Protein AF-A0A2I0II12-F1 (afdb_monomer)

Structure (mmCIF, N/CA/C/O backbone):
data_AF-A0A2I0II12-F1
#
_entry.id   AF-A0A2I0II12-F1
#
loop_
_atom_site.group_PDB
_ato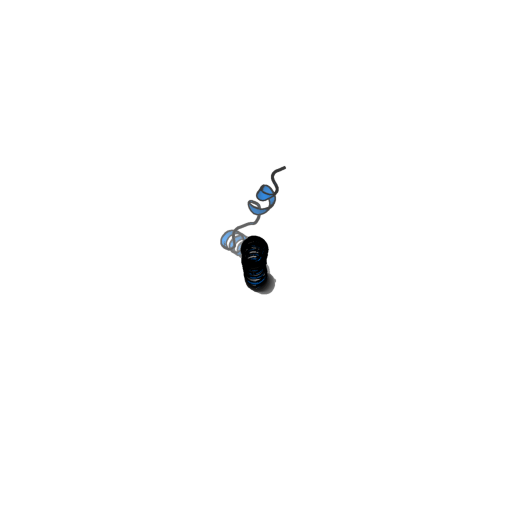m_site.id
_atom_site.type_symbol
_atom_site.label_atom_id
_atom_site.label_alt_id
_atom_site.label_comp_id
_atom_site.label_asym_id
_atom_site.label_entity_id
_atom_site.label_seq_id
_atom_site.pdbx_PDB_ins_code
_atom_site.Cartn_x
_atom_site.Cartn_y
_atom_site.Cartn_z
_atom_site.occupancy
_atom_site.B_iso_or_equiv
_atom_site.auth_seq_id
_atom_site.auth_comp_id
_atom_site.auth_asym_id
_atom_site.auth_atom_id
_atom_site.pdbx_PDB_model_num
ATOM 1 N N . MET A 1 1 ? 17.734 24.248 -1.227 1.00 44.62 1 MET A N 1
ATOM 2 C CA . MET A 1 1 ? 17.575 23.386 -2.414 1.00 44.62 1 MET A CA 1
ATOM 3 C C . MET A 1 1 ? 16.308 22.585 -2.216 1.00 44.62 1 MET A C 1
ATOM 5 O O . MET A 1 1 ? 16.204 21.907 -1.203 1.00 44.62 1 MET A O 1
ATOM 9 N N . ASP A 1 2 ? 15.338 22.749 -3.108 1.00 36.94 2 ASP A N 1
ATOM 10 C CA . ASP A 1 2 ? 14.078 22.005 -3.088 1.00 36.94 2 ASP A CA 1
ATOM 11 C C . ASP A 1 2 ? 14.341 20.548 -3.533 1.00 36.94 2 ASP A C 1
ATOM 13 O O . ASP A 1 2 ? 14.898 20.355 -4.618 1.00 36.94 2 ASP A O 1
ATOM 17 N N . PRO A 1 3 ? 14.005 19.521 -2.729 1.00 50.47 3 PRO A N 1
ATOM 18 C CA . PRO A 1 3 ? 14.201 18.118 -3.097 1.00 50.47 3 PRO A CA 1
ATOM 19 C C . PRO A 1 3 ? 13.374 17.677 -4.319 1.00 50.47 3 PRO A C 1
ATOM 21 O O . PRO A 1 3 ? 13.701 16.656 -4.924 1.00 50.47 3 PRO A O 1
ATOM 24 N N . ALA A 1 4 ? 12.372 18.453 -4.750 1.00 45.97 4 ALA A N 1
ATOM 25 C CA . ALA A 1 4 ? 11.667 18.222 -6.013 1.00 45.97 4 ALA A CA 1
ATOM 26 C C . ALA A 1 4 ? 12.516 18.559 -7.257 1.00 45.97 4 ALA A C 1
ATOM 28 O O . ALA A 1 4 ? 12.214 18.103 -8.359 1.00 45.97 4 ALA A O 1
ATOM 29 N N . CYS A 1 5 ? 13.612 19.310 -7.099 1.00 43.50 5 CYS A N 1
ATOM 30 C CA . CYS A 1 5 ? 14.482 19.722 -8.204 1.00 43.50 5 CYS A CA 1
ATOM 31 C C . CYS A 1 5 ? 15.292 18.552 -8.807 1.00 43.50 5 CYS A C 1
ATOM 33 O O . CYS A 1 5 ? 15.720 18.624 -9.955 1.00 43.50 5 CYS A O 1
ATOM 35 N N . ALA A 1 6 ? 15.455 17.438 -8.082 1.00 48.06 6 ALA A N 1
ATOM 36 C CA . ALA A 1 6 ? 16.167 16.258 -8.585 1.00 48.06 6 ALA A CA 1
ATOM 37 C C . ALA A 1 6 ? 15.366 15.436 -9.619 1.00 48.06 6 ALA A C 1
ATOM 39 O O . ALA A 1 6 ? 15.947 14.596 -10.302 1.00 48.06 6 ALA A O 1
ATOM 40 N N . PHE A 1 7 ? 14.054 15.670 -9.757 1.00 47.38 7 PHE A N 1
ATOM 41 C CA . PHE A 1 7 ? 13.189 14.915 -10.676 1.00 47.38 7 PHE A CA 1
ATOM 42 C C . PHE A 1 7 ? 13.022 15.555 -12.065 1.00 47.38 7 PHE A C 1
ATOM 44 O O . PHE A 1 7 ? 12.685 14.849 -13.009 1.00 47.38 7 PHE A O 1
ATOM 51 N N . TYR A 1 8 ? 13.296 16.855 -12.227 1.00 49.03 8 TYR A N 1
ATOM 52 C CA . TYR A 1 8 ? 13.097 17.576 -13.499 1.00 49.03 8 TYR A CA 1
ATOM 53 C C . TYR A 1 8 ? 14.291 17.504 -14.470 1.00 49.03 8 TYR A C 1
ATOM 55 O O . TYR A 1 8 ? 14.249 18.119 -15.531 1.00 49.03 8 TYR A O 1
ATOM 63 N N . GLY A 1 9 ? 15.363 16.787 -14.116 1.00 54.91 9 GLY A N 1
ATOM 64 C CA . GLY A 1 9 ? 16.588 16.692 -14.923 1.00 54.91 9 GLY A CA 1
ATOM 65 C C . GLY A 1 9 ? 16.792 15.361 -15.648 1.00 54.91 9 GLY A C 1
ATOM 66 O O . GLY A 1 9 ? 17.817 15.188 -16.304 1.00 54.91 9 GLY A O 1
ATOM 67 N N . LEU A 1 10 ? 15.872 14.403 -15.504 1.00 61.88 10 LEU A N 1
ATOM 68 C CA . LEU A 1 10 ? 15.967 13.134 -16.220 1.00 61.88 10 LEU A CA 1
ATOM 69 C C . LEU A 1 10 ? 15.321 13.287 -17.601 1.00 61.88 10 LEU A C 1
ATOM 71 O O . LEU A 1 10 ? 14.181 13.752 -17.666 1.00 61.88 10 LEU A O 1
ATOM 75 N N . PRO A 1 11 ? 16.014 12.898 -18.688 1.00 66.44 11 PRO A N 1
ATOM 76 C CA . PRO A 1 11 ? 15.419 12.916 -20.012 1.00 66.44 11 PRO A CA 1
ATOM 77 C C . PRO A 1 11 ? 14.164 12.050 -20.010 1.00 66.44 11 PRO A C 1
ATOM 79 O O . PRO A 1 11 ? 14.122 10.969 -19.398 1.00 66.44 11 PRO A O 1
ATOM 82 N N . THR A 1 12 ? 13.145 12.522 -20.718 1.00 75.00 12 THR A N 1
ATOM 83 C CA . THR A 1 12 ? 11.964 11.711 -20.999 1.00 75.00 12 THR A CA 1
ATOM 84 C C . THR A 1 12 ? 12.378 10.410 -21.687 1.00 75.00 12 THR A C 1
ATOM 86 O O . THR A 1 12 ? 13.493 10.271 -22.202 1.00 75.00 12 THR A O 1
ATOM 89 N N . ASP A 1 13 ? 11.496 9.412 -21.667 1.00 70.56 13 ASP A N 1
ATOM 90 C CA . ASP A 1 13 ? 11.751 8.154 -22.368 1.00 70.56 13 ASP A CA 1
ATOM 91 C C . ASP A 1 13 ? 12.126 8.435 -23.828 1.00 70.56 13 ASP A C 1
ATOM 93 O O . ASP A 1 13 ? 13.201 8.029 -24.263 1.00 70.56 13 ASP A O 1
ATOM 97 N N . GLU A 1 14 ? 11.322 9.240 -24.523 1.00 75.50 14 GLU A N 1
ATOM 98 C CA . GLU A 1 14 ? 11.542 9.642 -25.914 1.00 75.50 14 GLU A CA 1
ATOM 99 C C . GLU A 1 14 ? 12.913 10.305 -26.135 1.00 75.50 14 GLU A C 1
ATOM 101 O O . GLU A 1 14 ? 13.659 9.885 -27.014 1.00 75.50 14 GLU A O 1
ATOM 106 N N . GLU A 1 15 ? 13.305 11.278 -25.306 1.00 79.25 15 GLU A N 1
ATOM 107 C CA . GLU A 1 15 ? 14.603 11.962 -25.431 1.00 79.25 15 GLU A CA 1
ATOM 108 C C . GLU A 1 15 ? 15.790 11.020 -25.188 1.00 79.25 15 GLU A C 1
ATOM 110 O O . GLU A 1 15 ? 16.814 11.109 -25.865 1.00 79.25 15 GLU A O 1
ATOM 115 N N . PHE A 1 16 ? 15.657 10.083 -24.250 1.00 76.00 16 PHE A N 1
ATOM 116 C CA . PHE A 1 16 ? 16.682 9.074 -23.993 1.00 76.00 16 PHE A CA 1
ATOM 117 C C . PHE A 1 16 ? 16.799 8.073 -25.144 1.00 76.00 16 PHE A C 1
ATOM 119 O O . PHE A 1 16 ? 17.910 7.755 -25.564 1.00 76.00 16 PHE A O 1
ATOM 126 N N . PHE A 1 17 ? 15.673 7.589 -25.677 1.00 73.62 17 PHE A N 1
ATOM 127 C CA . PHE A 1 17 ? 15.670 6.687 -26.829 1.00 73.62 17 PHE A CA 1
ATOM 128 C C . PHE A 1 17 ? 16.248 7.378 -28.066 1.00 73.62 17 PHE A C 1
ATOM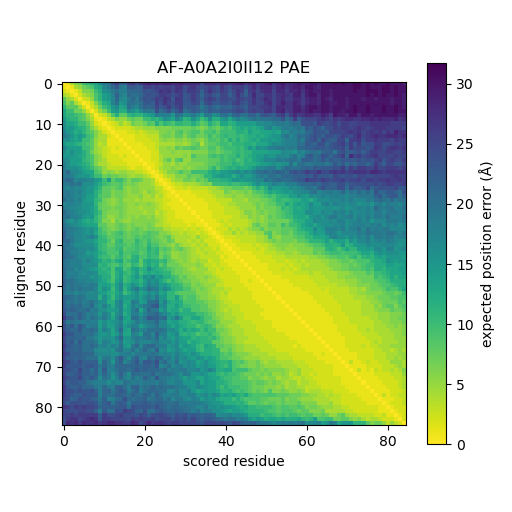 130 O O . PHE A 1 17 ? 17.094 6.795 -28.742 1.00 73.62 17 PHE A O 1
ATOM 137 N N . GLN A 1 18 ? 15.867 8.630 -28.330 1.00 78.50 18 GLN A N 1
ATOM 138 C CA . GLN A 1 18 ? 16.417 9.408 -29.439 1.00 78.50 18 GLN A CA 1
ATOM 139 C C . GLN A 1 18 ? 17.921 9.649 -29.287 1.00 78.50 18 GLN A C 1
ATOM 141 O O . GLN A 1 18 ? 18.653 9.502 -30.264 1.00 78.50 18 GLN A O 1
ATOM 146 N N . ALA A 1 19 ? 18.408 9.942 -28.077 1.00 76.06 19 ALA A N 1
ATOM 147 C CA . ALA A 1 19 ? 19.838 10.089 -27.818 1.00 76.06 19 ALA A CA 1
ATOM 148 C C . ALA A 1 19 ? 2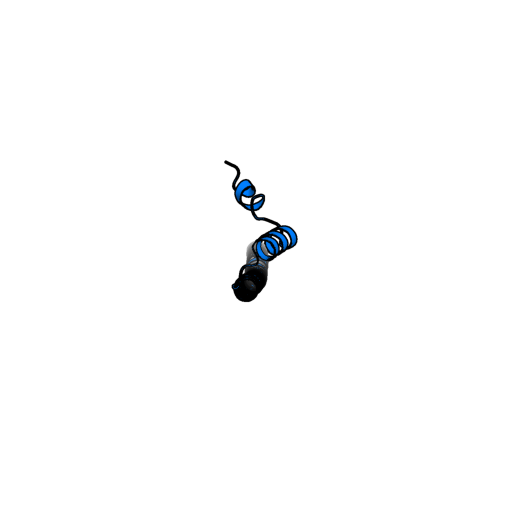0.614 8.783 -28.063 1.00 76.06 19 ALA A C 1
ATOM 150 O O . ALA A 1 19 ? 21.668 8.805 -28.698 1.00 76.06 19 ALA A O 1
ATOM 151 N N . LEU A 1 20 ? 20.091 7.640 -27.609 1.00 73.75 20 LEU A N 1
ATOM 152 C CA . LEU A 1 20 ? 20.756 6.349 -27.804 1.00 73.75 20 LEU A CA 1
ATOM 153 C C . LEU A 1 20 ? 20.734 5.885 -29.271 1.00 73.75 20 LEU A C 1
ATOM 155 O O . LEU A 1 20 ? 21.729 5.350 -29.758 1.00 73.75 20 LEU A O 1
ATOM 159 N N . VAL A 1 21 ? 19.635 6.127 -29.993 1.00 76.94 21 VAL A N 1
ATOM 160 C CA . VAL A 1 21 ? 19.541 5.858 -31.439 1.00 76.94 21 VAL A CA 1
ATOM 161 C C . VAL A 1 21 ? 20.500 6.760 -32.219 1.00 76.94 21 VAL A C 1
ATOM 163 O O . VAL A 1 21 ? 21.194 6.283 -33.114 1.00 76.94 21 VAL A O 1
ATOM 166 N N . ALA A 1 22 ? 20.600 8.043 -31.854 1.00 78.44 22 ALA A N 1
ATOM 167 C CA . ALA A 1 22 ? 21.524 8.988 -32.481 1.00 78.44 22 ALA A CA 1
ATOM 168 C C . ALA A 1 22 ? 23.003 8.619 -32.265 1.00 78.44 22 ALA A C 1
ATOM 170 O O . ALA A 1 22 ? 23.840 8.921 -33.115 1.00 78.44 22 ALA A O 1
ATOM 171 N N . LEU A 1 23 ? 23.325 7.940 -31.161 1.00 79.31 23 LEU A N 1
ATOM 172 C CA . LEU A 1 23 ? 24.666 7.421 -30.878 1.00 79.31 23 LEU A CA 1
ATOM 173 C C . LEU A 1 23 ? 24.989 6.119 -31.629 1.00 79.31 23 LEU A C 1
ATOM 175 O O . LEU A 1 23 ? 26.139 5.685 -31.591 1.00 79.31 23 LEU A O 1
ATOM 179 N N . ASN A 1 24 ? 24.007 5.511 -32.313 1.00 74.62 24 ASN A N 1
ATOM 180 C CA . ASN A 1 24 ? 24.113 4.185 -32.933 1.00 74.62 24 ASN A CA 1
ATOM 181 C C . ASN A 1 24 ? 24.748 3.161 -31.973 1.00 74.62 24 ASN A C 1
ATOM 183 O O . ASN A 1 24 ? 25.635 2.390 -32.350 1.00 74.62 24 ASN A O 1
ATOM 187 N N . ASP A 1 25 ? 24.352 3.233 -30.698 1.00 75.69 25 ASP A N 1
ATOM 188 C CA . ASP A 1 25 ? 24.998 2.482 -29.630 1.00 75.69 25 ASP A CA 1
ATOM 189 C C . ASP A 1 25 ? 24.657 0.985 -29.770 1.00 75.69 25 ASP A C 1
ATOM 191 O O . ASP A 1 25 ? 23.476 0.621 -29.735 1.00 75.69 25 ASP A O 1
ATOM 195 N N . PRO A 1 26 ? 25.649 0.086 -29.910 1.00 78.00 26 PRO A N 1
ATOM 196 C CA . PRO A 1 26 ? 25.398 -1.351 -30.018 1.00 78.00 26 PRO A CA 1
ATOM 197 C C . PRO A 1 26 ? 24.763 -1.950 -28.753 1.00 78.00 26 PRO A C 1
ATOM 199 O O . PRO A 1 26 ? 24.238 -3.060 -28.798 1.00 78.00 26 PRO A O 1
ATOM 202 N N . TRP A 1 27 ? 24.783 -1.228 -27.630 1.00 79.06 27 TRP A N 1
ATOM 203 C CA . TRP A 1 27 ? 24.160 -1.619 -26.368 1.00 79.06 27 TRP A CA 1
ATOM 204 C C . TRP A 1 27 ? 22.744 -1.070 -26.193 1.00 79.06 27 TRP A C 1
ATOM 206 O O . TRP A 1 27 ? 22.159 -1.261 -25.126 1.00 79.06 27 TRP A O 1
ATOM 216 N N . LEU A 1 28 ? 22.171 -0.415 -27.212 1.00 78.19 28 LEU A N 1
AT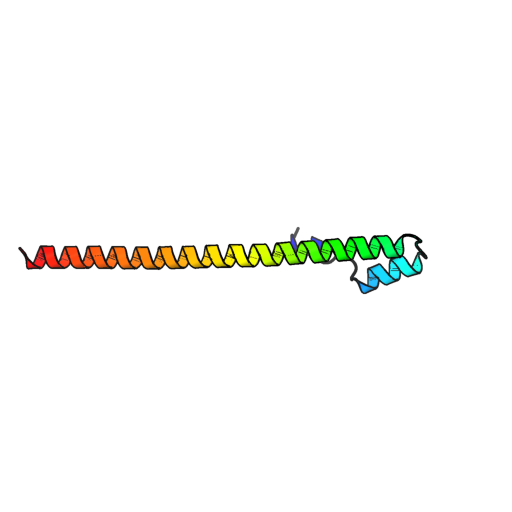OM 217 C CA . LEU A 1 28 ? 20.828 0.168 -27.164 1.00 78.19 28 LEU A CA 1
ATOM 218 C C . LEU A 1 28 ? 19.795 -0.829 -26.617 1.00 78.19 28 LEU A C 1
ATOM 220 O O . LEU A 1 28 ? 19.113 -0.516 -25.647 1.00 78.19 28 LEU A O 1
ATOM 224 N 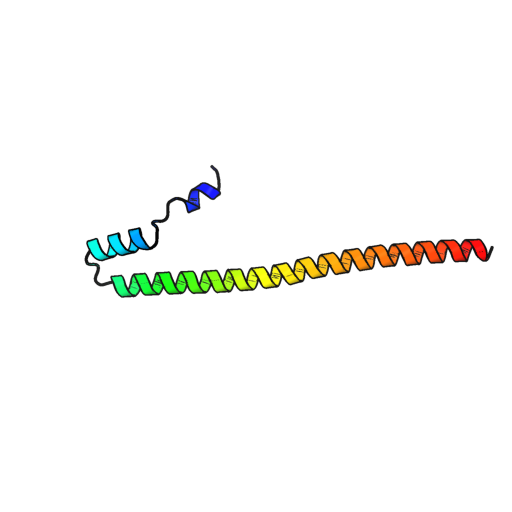N . GLU A 1 29 ? 19.720 -2.044 -27.166 1.00 78.06 29 GLU A N 1
ATOM 225 C CA . GLU A 1 29 ? 18.761 -3.060 -26.702 1.00 78.06 29 GLU A CA 1
ATOM 226 C C . GLU A 1 29 ? 18.949 -3.404 -25.216 1.00 78.06 29 GLU A C 1
ATOM 228 O O . GLU A 1 29 ? 17.985 -3.412 -24.448 1.00 78.06 29 GLU A O 1
ATOM 233 N N . PHE A 1 30 ? 20.197 -3.583 -24.776 1.00 82.06 30 PHE A N 1
ATOM 234 C CA . PHE A 1 30 ? 20.519 -3.872 -23.378 1.00 82.06 30 PHE A CA 1
ATOM 235 C C . PHE A 1 30 ? 20.131 -2.721 -22.435 1.00 82.06 30 PHE A C 1
ATOM 237 O O . PHE A 1 30 ? 19.561 -2.958 -21.369 1.00 82.06 30 PHE A O 1
ATOM 244 N N . LEU A 1 31 ? 20.410 -1.470 -22.812 1.00 78.81 31 LEU A N 1
ATOM 245 C CA . LEU A 1 31 ? 20.088 -0.290 -22.001 1.00 78.81 31 LEU A CA 1
ATOM 246 C C . LEU A 1 31 ? 18.575 -0.081 -21.874 1.00 78.81 31 LEU A C 1
ATOM 248 O O . LEU A 1 31 ? 18.078 0.285 -20.804 1.00 78.81 31 LEU A O 1
ATOM 252 N N . VAL A 1 32 ? 17.837 -0.359 -22.945 1.00 78.81 32 VAL A N 1
ATOM 253 C CA . VAL A 1 32 ? 16.374 -0.314 -22.964 1.00 78.81 32 VAL A CA 1
ATOM 254 C C . VAL A 1 32 ? 15.782 -1.380 -22.050 1.00 78.81 32 VAL A C 1
ATOM 256 O O . VAL A 1 32 ? 14.892 -1.078 -21.249 1.00 78.81 32 VAL A O 1
ATOM 259 N N . ASP A 1 33 ? 16.299 -2.603 -22.110 1.00 81.75 33 ASP A N 1
ATOM 260 C CA . ASP A 1 33 ? 15.850 -3.693 -21.246 1.00 81.75 33 ASP A CA 1
ATOM 261 C C . ASP A 1 33 ? 16.187 -3.438 -19.774 1.00 81.75 33 ASP A C 1
ATOM 263 O O . ASP A 1 33 ? 15.338 -3.634 -18.896 1.00 81.75 33 ASP A O 1
ATOM 267 N N . LEU A 1 34 ? 17.378 -2.904 -19.489 1.00 81.44 34 LEU A N 1
ATOM 268 C CA . LEU A 1 34 ? 17.768 -2.505 -18.140 1.00 81.44 34 LEU A CA 1
ATOM 269 C C . LEU A 1 34 ? 16.816 -1.434 -17.589 1.00 81.44 34 LEU A C 1
ATOM 271 O O . LEU A 1 34 ? 16.321 -1.569 -16.466 1.00 81.44 34 LEU A O 1
ATOM 275 N N . ARG A 1 35 ? 16.486 -0.413 -18.388 1.00 77.25 35 ARG A N 1
ATOM 276 C CA . ARG A 1 35 ? 15.556 0.651 -17.990 1.00 77.25 35 ARG A CA 1
ATOM 277 C C . ARG A 1 35 ? 14.140 0.116 -17.749 1.00 77.25 35 ARG A C 1
ATOM 279 O O . ARG A 1 35 ? 13.558 0.406 -16.704 1.00 77.25 35 ARG A O 1
ATOM 286 N N . LYS A 1 36 ? 13.610 -0.732 -18.639 1.00 78.00 36 LYS A N 1
ATOM 287 C CA . LYS A 1 36 ? 12.304 -1.400 -18.455 1.00 78.00 36 LYS A CA 1
ATOM 288 C C . LYS A 1 36 ? 12.265 -2.244 -17.180 1.00 78.00 36 LYS A C 1
ATOM 290 O O . LYS A 1 36 ? 11.281 -2.202 -16.441 1.00 78.00 36 LYS A O 1
ATOM 295 N N . SER A 1 37 ? 13.338 -2.984 -16.894 1.00 79.56 37 SER A N 1
ATOM 296 C CA . SER A 1 37 ? 13.440 -3.798 -15.676 1.00 79.56 37 SER A CA 1
ATOM 297 C C . SER A 1 37 ? 13.425 -2.942 -14.402 1.00 79.56 37 SER A C 1
ATOM 299 O O . SER A 1 37 ? 12.793 -3.316 -13.412 1.00 79.56 37 SER A O 1
ATOM 301 N N . SER A 1 38 ? 14.058 -1.765 -14.450 1.00 78.00 38 SER A N 1
ATOM 30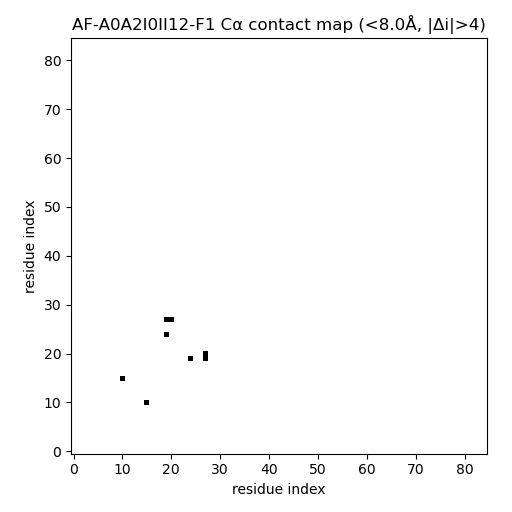2 C CA . SER A 1 38 ? 14.062 -0.789 -13.359 1.00 78.00 38 SER A CA 1
ATOM 303 C C . SER A 1 38 ? 12.662 -0.221 -13.109 1.00 78.00 38 SER A C 1
ATOM 305 O O . SER A 1 38 ? 12.197 -0.226 -11.967 1.00 78.00 38 SER A O 1
ATOM 307 N N . TYR A 1 39 ? 11.941 0.170 -14.168 1.00 78.00 39 TYR A N 1
ATOM 308 C CA . TYR A 1 39 ? 10.559 0.649 -14.049 1.00 78.00 39 TYR A CA 1
ATOM 309 C C . TYR A 1 39 ? 9.626 -0.406 -13.459 1.00 78.00 39 TYR A C 1
ATOM 311 O O . TYR A 1 39 ? 8.936 -0.116 -12.484 1.00 78.00 39 TYR A O 1
ATOM 319 N N . ARG A 1 40 ? 9.673 -1.650 -13.959 1.00 78.62 40 ARG A N 1
ATOM 320 C CA . ARG A 1 40 ? 8.861 -2.751 -13.415 1.00 78.62 40 ARG A CA 1
ATOM 321 C C . ARG A 1 40 ? 9.126 -2.967 -11.922 1.00 78.62 40 ARG A C 1
ATOM 323 O O . ARG A 1 40 ? 8.193 -3.122 -11.140 1.00 78.62 40 ARG A O 1
ATOM 330 N N . ARG A 1 41 ? 10.395 -2.933 -11.502 1.00 81.25 41 ARG A N 1
ATOM 331 C CA . ARG A 1 41 ? 10.760 -3.067 -10.084 1.00 81.25 41 ARG A CA 1
ATOM 332 C C . ARG A 1 41 ? 10.228 -1.900 -9.245 1.00 81.25 41 ARG A C 1
ATOM 334 O O . ARG A 1 41 ? 9.788 -2.116 -8.118 1.00 81.25 41 ARG A O 1
ATOM 341 N N . SER A 1 42 ? 10.256 -0.682 -9.782 1.00 79.69 42 SER A N 1
ATOM 342 C CA . SER A 1 42 ? 9.685 0.495 -9.122 1.00 79.69 42 SER A CA 1
ATOM 343 C C . SER A 1 42 ? 8.169 0.360 -8.939 1.00 79.69 42 SER A C 1
ATOM 345 O O . SER A 1 42 ? 7.666 0.548 -7.832 1.00 79.69 42 SER A O 1
ATOM 347 N N . GLU A 1 43 ? 7.439 -0.053 -9.979 1.00 83.50 43 GLU A N 1
ATOM 348 C CA . GLU A 1 43 ? 5.990 -0.297 -9.910 1.00 83.50 43 GLU A CA 1
ATOM 349 C C . GLU A 1 43 ? 5.632 -1.359 -8.861 1.00 83.50 43 GLU A C 1
ATOM 351 O O . GLU A 1 43 ? 4.722 -1.158 -8.054 1.00 83.50 43 GLU A O 1
ATOM 356 N N . GLU A 1 44 ? 6.380 -2.464 -8.806 1.00 85.44 44 GLU A N 1
ATOM 357 C CA . GLU A 1 44 ? 6.202 -3.497 -7.780 1.00 85.44 44 GLU A CA 1
ATOM 358 C C . GLU A 1 44 ? 6.415 -2.945 -6.363 1.00 85.44 44 GLU A C 1
ATOM 360 O O . GLU A 1 44 ? 5.644 -3.252 -5.448 1.00 85.44 44 GLU A O 1
ATOM 365 N N . ILE A 1 45 ? 7.437 -2.107 -6.166 1.00 85.75 45 ILE A N 1
ATOM 366 C CA . ILE A 1 45 ? 7.703 -1.440 -4.887 1.00 85.75 45 ILE A CA 1
ATOM 367 C C . ILE A 1 45 ? 6.555 -0.489 -4.529 1.00 85.75 45 ILE A C 1
ATOM 369 O O . ILE A 1 45 ? 6.068 -0.534 -3.398 1.00 85.75 45 ILE A O 1
ATOM 373 N N . HIS A 1 46 ? 6.065 0.314 -5.476 1.00 85.75 46 HIS A N 1
ATOM 374 C CA . HIS A 1 46 ? 4.921 1.202 -5.267 1.00 85.75 46 HIS A CA 1
ATOM 375 C C . HIS A 1 46 ? 3.653 0.431 -4.883 1.00 85.75 46 HIS A C 1
ATOM 377 O O . HIS A 1 46 ? 2.989 0.793 -3.913 1.00 85.75 46 HIS A O 1
ATOM 383 N N . LEU A 1 47 ? 3.347 -0.678 -5.564 1.00 87.69 47 LEU A N 1
ATOM 384 C CA . LEU A 1 47 ? 2.208 -1.536 -5.222 1.00 87.69 47 LEU A CA 1
ATOM 385 C C . LEU A 1 47 ? 2.334 -2.126 -3.812 1.00 87.69 47 LEU A C 1
ATOM 387 O O . LEU A 1 47 ? 1.351 -2.183 -3.068 1.00 87.69 47 LEU A O 1
ATOM 391 N N . ARG A 1 48 ? 3.539 -2.555 -3.418 1.00 89.00 48 ARG A N 1
ATOM 392 C CA . ARG A 1 48 ? 3.802 -3.056 -2.061 1.00 89.00 48 ARG A CA 1
ATOM 393 C C . ARG A 1 48 ? 3.628 -1.959 -1.013 1.00 89.00 48 ARG A C 1
ATOM 395 O O . ARG A 1 48 ? 2.989 -2.216 0.006 1.00 89.00 48 ARG A O 1
ATOM 402 N N . TRP A 1 49 ? 4.119 -0.747 -1.270 1.00 92.25 49 TRP A N 1
ATOM 403 C CA . TRP A 1 49 ? 3.917 0.396 -0.377 1.00 92.25 49 TRP A CA 1
ATOM 404 C C . TRP A 1 49 ? 2.446 0.778 -0.234 1.00 92.25 49 TRP A C 1
ATOM 406 O O . TRP A 1 49 ? 2.002 1.017 0.887 1.00 92.25 49 TRP A O 1
ATOM 416 N N . SER A 1 50 ? 1.662 0.748 -1.314 1.00 90.81 50 SER A N 1
ATOM 417 C CA . SER A 1 50 ? 0.215 0.990 -1.250 1.00 90.81 50 SER A CA 1
ATOM 418 C C . SER A 1 50 ? -0.508 -0.029 -0.366 1.00 90.81 50 SER A C 1
ATOM 420 O O . SER A 1 5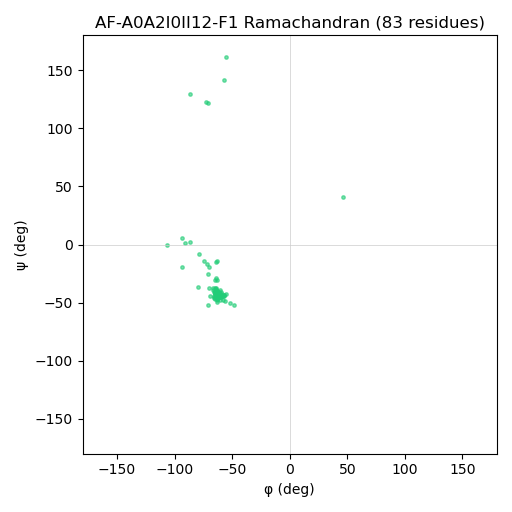0 ? -1.380 0.347 0.414 1.00 90.81 50 SER A O 1
ATOM 422 N N . LYS A 1 51 ? -0.115 -1.310 -0.419 1.00 92.75 51 LYS A N 1
ATOM 423 C CA . LYS A 1 51 ? -0.665 -2.345 0.476 1.00 92.75 51 LYS A CA 1
ATOM 424 C C . LYS A 1 51 ? -0.296 -2.097 1.938 1.00 92.75 51 LYS A C 1
ATOM 426 O O . LYS A 1 51 ? -1.158 -2.208 2.801 1.00 92.75 51 LYS A O 1
ATOM 431 N N . ILE A 1 52 ? 0.964 -1.752 2.216 1.00 92.31 52 ILE A N 1
ATOM 432 C CA . ILE A 1 52 ? 1.417 -1.424 3.578 1.00 92.31 52 ILE A CA 1
ATOM 433 C C . ILE A 1 52 ? 0.639 -0.223 4.116 1.00 92.31 52 ILE A C 1
ATOM 435 O O . ILE A 1 52 ? 0.151 -0.270 5.242 1.00 92.31 52 ILE A O 1
ATOM 439 N N . LYS A 1 53 ? 0.476 0.821 3.297 1.00 93.56 53 LYS A N 1
ATOM 440 C CA . LYS A 1 53 ? -0.290 2.011 3.661 1.00 93.56 53 LYS A CA 1
ATOM 441 C C . LYS A 1 53 ? -1.732 1.660 4.027 1.00 93.56 53 LYS A C 1
ATOM 443 O O . LYS A 1 53 ? -2.176 2.042 5.099 1.00 93.56 53 LYS A O 1
ATOM 448 N N . LEU A 1 54 ? -2.412 0.853 3.209 1.00 95.94 54 LEU A N 1
ATOM 449 C CA . LEU A 1 54 ? -3.776 0.401 3.500 1.00 95.94 54 LEU A CA 1
ATOM 450 C C . LEU A 1 54 ? -3.878 -0.323 4.854 1.00 95.94 54 LEU A C 1
ATOM 452 O O . LEU A 1 54 ? -4.813 -0.082 5.615 1.00 95.94 54 LEU A O 1
ATOM 456 N N . VAL A 1 55 ? -2.918 -1.200 5.169 1.00 96.19 55 VAL A N 1
ATOM 457 C CA . VAL A 1 55 ? -2.879 -1.892 6.467 1.00 96.19 55 VAL A CA 1
ATOM 458 C C . VAL A 1 55 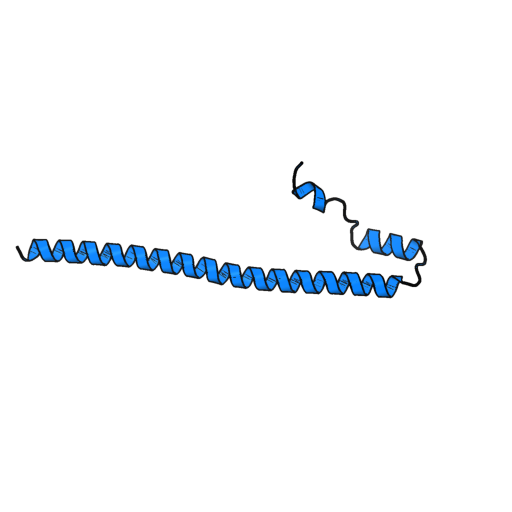? -2.686 -0.898 7.611 1.00 96.19 55 VAL A C 1
ATOM 460 O O . VAL A 1 55 ? -3.398 -0.989 8.607 1.00 96.19 55 VAL A O 1
ATOM 463 N N . MET A 1 56 ? -1.764 0.059 7.477 1.00 95.62 56 MET A N 1
ATOM 464 C CA . MET A 1 56 ? -1.535 1.081 8.503 1.00 95.62 56 MET A CA 1
ATOM 465 C C . MET A 1 56 ? -2.773 1.957 8.723 1.00 95.62 56 MET A C 1
ATOM 467 O O . MET A 1 56 ? -3.185 2.132 9.865 1.00 95.62 56 MET A O 1
ATOM 471 N N . ASP A 1 57 ? -3.410 2.426 7.649 1.00 96.31 57 ASP A N 1
ATOM 472 C CA . ASP A 1 57 ? -4.634 3.233 7.720 1.00 96.31 57 ASP A CA 1
ATOM 473 C C . ASP A 1 57 ? -5.762 2.456 8.430 1.00 96.31 57 ASP A C 1
ATOM 475 O O . ASP A 1 57 ? -6.452 2.992 9.298 1.00 96.31 57 ASP A O 1
ATOM 479 N N . THR A 1 58 ? -5.886 1.155 8.139 1.00 97.19 58 THR A N 1
ATOM 480 C CA . THR A 1 58 ? -6.860 0.269 8.801 1.00 97.19 58 THR A CA 1
ATOM 481 C C . THR A 1 58 ? -6.564 0.106 10.295 1.00 97.19 58 THR A C 1
ATOM 483 O O . THR A 1 58 ? -7.482 0.115 11.114 1.00 97.19 58 THR A O 1
ATOM 486 N N . LEU A 1 59 ? -5.293 -0.044 10.680 1.00 96.12 59 LEU A N 1
ATOM 487 C CA . LEU A 1 59 ? -4.906 -0.172 12.089 1.00 96.12 59 LEU A CA 1
ATOM 488 C C . LEU A 1 59 ? -5.215 1.100 12.882 1.00 96.12 59 LEU A C 1
ATOM 490 O O . LEU A 1 59 ? -5.722 1.001 13.998 1.00 96.12 59 LEU A O 1
ATOM 494 N N . VAL A 1 60 ? -4.974 2.274 12.294 1.00 96.69 60 VAL A N 1
ATOM 495 C CA . VAL A 1 60 ? -5.327 3.566 12.902 1.00 96.69 60 VAL A CA 1
ATOM 496 C C . VAL A 1 60 ? -6.838 3.662 13.131 1.00 96.69 60 VAL A C 1
ATOM 498 O O . VAL A 1 60 ? -7.277 4.064 14.207 1.00 96.69 60 VAL A O 1
ATOM 501 N N . GLU A 1 61 ? -7.650 3.236 12.160 1.00 97.75 61 GLU A N 1
ATOM 502 C CA . GLU A 1 61 ? -9.109 3.224 12.308 1.00 97.75 61 GLU A CA 1
ATOM 503 C C . GLU A 1 61 ? -9.576 2.271 13.423 1.00 97.75 61 GLU A C 1
ATOM 505 O O . GLU A 1 61 ? -10.468 2.607 14.208 1.00 97.75 61 GLU A O 1
ATOM 510 N N . ILE A 1 62 ? -8.967 1.084 13.519 1.00 97.44 62 ILE A N 1
ATOM 511 C CA . ILE A 1 62 ? -9.253 0.121 14.589 1.00 97.44 62 ILE A CA 1
ATOM 512 C C . ILE A 1 62 ? -8.900 0.716 15.955 1.00 97.44 62 ILE A C 1
ATOM 514 O O . ILE A 1 62 ? -9.689 0.584 16.892 1.00 97.44 62 ILE A O 1
ATOM 518 N N . GLU A 1 63 ? -7.750 1.381 16.075 1.00 96.88 63 GLU A N 1
ATOM 519 C CA . GLU A 1 63 ? -7.324 2.013 17.323 1.00 96.88 63 GLU A CA 1
ATOM 520 C C . GLU A 1 63 ? -8.318 3.096 17.773 1.00 96.88 63 GLU A C 1
ATOM 522 O O . GLU A 1 63 ? -8.729 3.119 18.936 1.00 96.88 63 GLU A O 1
ATOM 527 N N . GLU A 1 64 ? -8.779 3.943 16.850 1.00 97.38 64 GLU A N 1
ATOM 528 C CA . GLU A 1 64 ? -9.772 4.984 17.135 1.00 97.38 64 GLU A CA 1
ATOM 529 C C . GLU A 1 64 ? -11.107 4.388 17.613 1.00 97.38 64 GLU A C 1
ATOM 531 O O . GLU A 1 64 ? -11.695 4.817 18.614 1.00 97.38 64 GLU A O 1
ATOM 536 N N . LYS A 1 65 ? -11.578 3.334 16.937 1.00 96.69 65 LYS A N 1
ATOM 537 C CA . LYS A 1 65 ? -12.801 2.611 17.318 1.00 96.69 65 LYS A CA 1
ATOM 538 C C . LYS A 1 65 ? -12.670 1.932 18.681 1.00 96.69 65 LYS A C 1
ATOM 540 O O . LYS A 1 65 ? -13.602 1.965 19.483 1.00 96.69 65 LYS A O 1
ATOM 545 N N . ALA A 1 66 ? -11.516 1.340 18.979 1.00 96.06 66 ALA A N 1
ATOM 546 C CA . ALA A 1 66 ? -11.261 0.732 20.280 1.00 96.06 66 ALA A CA 1
ATOM 547 C C . ALA A 1 66 ? -11.244 1.786 21.399 1.00 96.06 66 ALA A C 1
ATOM 549 O O . ALA A 1 66 ? -11.826 1.569 22.464 1.00 96.06 66 ALA A O 1
ATOM 550 N N . ARG A 1 67 ? -10.637 2.952 21.145 1.00 96.06 67 ARG A N 1
ATOM 551 C CA . ARG A 1 67 ? -10.582 4.065 22.101 1.00 96.06 67 ARG A CA 1
ATOM 552 C C . ARG A 1 67 ? -11.975 4.602 22.425 1.00 96.06 67 ARG A C 1
ATOM 554 O O . ARG A 1 67 ? -12.338 4.719 23.595 1.00 96.06 67 ARG A O 1
ATOM 561 N N . THR A 1 68 ? -12.779 4.872 21.398 1.00 95.50 68 THR A N 1
ATOM 562 C CA . THR A 1 68 ? -14.165 5.344 21.559 1.00 95.50 68 THR A CA 1
ATOM 563 C C . THR A 1 68 ? -15.034 4.333 22.307 1.00 95.50 68 THR A C 1
ATOM 565 O O . THR A 1 68 ? -15.772 4.717 23.219 1.00 95.50 68 THR A O 1
ATOM 568 N N . LEU A 1 69 ? -14.892 3.037 22.010 1.00 95.62 69 LEU A N 1
ATOM 569 C CA . LEU A 1 69 ? -15.571 1.977 22.756 1.00 95.62 69 LEU A CA 1
ATOM 570 C C . LEU A 1 69 ? -15.154 1.958 24.236 1.00 95.62 69 LEU A C 1
ATOM 572 O O . LEU A 1 69 ? -16.017 1.897 25.112 1.00 95.62 69 LEU A O 1
ATOM 576 N N . GLY A 1 70 ? -13.853 2.060 24.524 1.00 94.25 70 GLY A N 1
ATOM 577 C CA . GLY A 1 70 ? -13.329 2.107 25.892 1.00 94.25 70 GLY A CA 1
ATOM 578 C C . GLY A 1 70 ? -13.916 3.260 26.710 1.00 94.25 70 GLY A C 1
ATOM 579 O O . GLY A 1 70 ? -14.369 3.055 27.838 1.00 94.25 70 GLY A O 1
ATOM 580 N N . HIS A 1 71 ? -14.007 4.456 26.121 1.00 94.62 71 HIS A N 1
ATOM 581 C CA . HIS A 1 71 ? -14.661 5.601 26.760 1.00 94.62 71 HIS A CA 1
ATOM 582 C C . HIS A 1 71 ? -16.153 5.358 27.028 1.00 94.62 71 HIS A C 1
ATOM 584 O O . HIS A 1 71 ? -16.646 5.703 28.104 1.00 94.62 71 HIS A O 1
ATOM 590 N N . GLY A 1 72 ? -16.871 4.733 26.089 1.00 93.12 72 GLY A N 1
ATOM 591 C CA . GLY A 1 72 ? -18.284 4.388 26.266 1.00 93.12 72 GLY A CA 1
ATOM 592 C C . GLY A 1 72 ? -18.523 3.380 27.395 1.00 93.12 72 GLY A C 1
ATOM 593 O O . GLY A 1 72 ? -19.469 3.536 28.175 1.00 93.12 72 GLY A O 1
ATOM 594 N N . ILE A 1 73 ? -17.644 2.383 27.538 1.00 93.88 73 ILE A N 1
ATOM 595 C CA . ILE A 1 73 ? -17.702 1.408 28.637 1.00 93.88 73 ILE A CA 1
ATOM 596 C C . ILE A 1 73 ? -17.500 2.113 29.981 1.00 93.88 73 ILE A C 1
ATOM 598 O O . ILE A 1 73 ? -18.298 1.914 30.901 1.00 93.88 73 ILE A O 1
ATOM 602 N N . GLU A 1 74 ? -16.488 2.976 30.095 1.00 93.88 74 GLU A N 1
ATOM 603 C CA . GLU A 1 74 ? -16.191 3.664 31.357 1.00 93.88 74 GLU A CA 1
ATOM 604 C C . GLU A 1 74 ? -17.310 4.640 31.754 1.00 93.88 74 GLU A C 1
ATOM 606 O O . GLU A 1 74 ? -17.727 4.679 32.915 1.00 93.88 74 GLU A O 1
ATOM 611 N N . ALA A 1 75 ? -17.887 5.357 30.784 1.00 92.12 75 ALA A N 1
ATOM 612 C CA . ALA A 1 75 ? -19.057 6.205 31.008 1.00 92.12 75 ALA A CA 1
ATOM 613 C C . ALA A 1 75 ? -20.262 5.398 31.523 1.00 92.12 75 ALA A C 1
ATOM 615 O O . ALA A 1 75 ? -20.936 5.806 32.476 1.00 92.12 75 ALA A O 1
ATOM 616 N N . THR A 1 76 ? -20.510 4.228 30.929 1.00 93.44 76 THR A N 1
ATOM 617 C CA . THR A 1 76 ? -21.605 3.331 31.325 1.00 93.44 76 THR A CA 1
ATOM 618 C C . THR A 1 76 ? -21.404 2.798 32.743 1.00 93.44 76 THR A C 1
ATOM 620 O O . THR A 1 76 ? -22.312 2.879 33.573 1.00 93.44 76 THR A O 1
ATOM 623 N N . LYS A 1 77 ? -20.192 2.334 33.061 1.00 94.06 77 LYS A N 1
ATOM 624 C CA . LYS A 1 77 ? -19.804 1.881 34.403 1.00 94.06 77 LYS A CA 1
ATOM 625 C C . LYS A 1 77 ? -19.987 2.985 35.447 1.00 94.06 77 LYS A C 1
ATOM 627 O O . LYS A 1 77 ? -20.550 2.741 36.517 1.00 94.06 77 LYS A O 1
ATOM 632 N N . GLY A 1 78 ? -19.575 4.212 35.128 1.00 93.19 78 GLY A N 1
ATOM 633 C CA . GLY A 1 78 ? -19.758 5.376 35.994 1.00 93.19 78 GLY A CA 1
ATOM 634 C C . GLY A 1 78 ? -21.228 5.751 36.216 1.00 93.19 78 GLY A C 1
ATOM 635 O O . GLY A 1 78 ? -21.576 6.258 37.284 1.00 93.19 78 GLY A O 1
ATOM 636 N N . ARG A 1 79 ? -22.115 5.500 35.243 1.00 93.38 79 ARG A N 1
ATOM 637 C CA . ARG A 1 79 ? -23.566 5.693 35.409 1.00 93.38 79 ARG A CA 1
ATOM 638 C C . ARG A 1 79 ? -24.168 4.641 36.340 1.00 93.38 79 ARG A C 1
ATOM 640 O O . ARG A 1 79 ? -24.772 5.012 37.339 1.00 93.38 79 ARG A O 1
ATOM 647 N N . LEU A 1 80 ? -23.913 3.361 36.072 1.00 93.00 80 LEU A N 1
ATOM 648 C CA . LEU A 1 80 ? -24.369 2.240 36.905 1.00 93.00 80 LEU A CA 1
ATOM 649 C C . LEU A 1 80 ? -23.923 2.379 38.365 1.00 93.00 80 LEU A C 1
ATOM 651 O O . LEU A 1 80 ? -24.712 2.179 39.280 1.00 93.00 80 LEU A O 1
ATOM 655 N N . THR A 1 81 ? -22.674 2.791 38.594 1.00 93.19 81 THR A N 1
ATOM 656 C CA . THR A 1 81 ? -22.142 2.994 39.954 1.00 93.19 81 THR A CA 1
ATOM 657 C C . THR A 1 81 ? -22.883 4.097 40.717 1.00 93.19 81 THR A C 1
ATOM 659 O O . THR A 1 81 ? -22.974 4.037 41.941 1.00 93.19 81 THR A O 1
ATOM 662 N N . ARG A 1 82 ? -23.402 5.113 40.014 1.00 91.69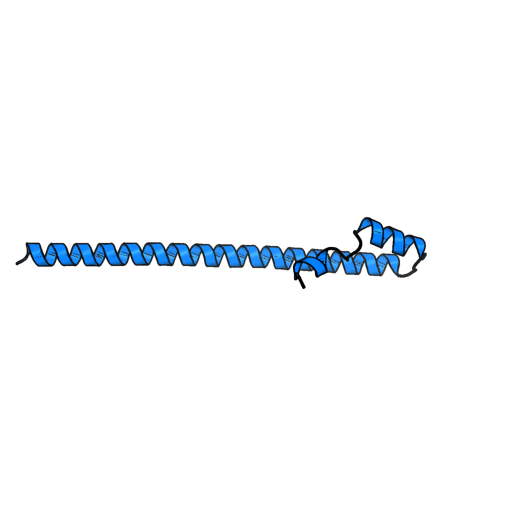 82 ARG A N 1
ATOM 663 C CA . ARG A 1 82 ? -24.209 6.183 40.617 1.00 91.69 82 ARG A CA 1
ATOM 664 C C . ARG A 1 82 ? -25.653 5.762 40.859 1.00 91.69 82 ARG A C 1
ATOM 666 O O . ARG A 1 82 ? -26.210 6.177 41.857 1.00 91.69 82 ARG A O 1
ATOM 673 N N . GLU A 1 83 ? -26.240 4.968 39.966 1.00 91.62 83 GLU A N 1
ATOM 674 C CA . GLU A 1 83 ? -27.617 4.464 40.106 1.00 91.62 83 GLU A CA 1
ATOM 675 C C . GLU A 1 83 ? -27.756 3.410 41.222 1.00 91.62 83 GLU A C 1
ATOM 677 O O . GLU A 1 83 ? -28.839 3.237 41.768 1.00 91.62 83 GLU A O 1
ATOM 682 N N . LEU A 1 84 ? -26.669 2.708 41.562 1.00 87.81 84 LEU A N 1
ATOM 683 C CA . LEU A 1 84 ? -26.626 1.685 42.618 1.00 87.81 84 LEU A CA 1
ATOM 684 C C . LEU A 1 84 ? -26.248 2.226 44.015 1.00 87.81 84 LEU A C 1
ATOM 686 O O . LEU A 1 84 ? -26.116 1.430 44.946 1.00 87.81 84 LEU A O 1
ATOM 690 N N . ARG A 1 85 ? -26.030 3.538 44.164 1.00 68.00 85 ARG A N 1
ATOM 691 C CA . ARG A 1 85 ? -25.774 4.220 45.446 1.00 68.00 85 ARG A CA 1
ATOM 692 C C . ARG A 1 85 ? -26.994 5.014 45.881 1.00 68.00 85 ARG A C 1
ATOM 694 O O . ARG A 1 85 ? -27.218 5.060 47.108 1.00 68.00 85 ARG A O 1
#

Sequence (85 aa):
MDPACAFYGLPTDEEFFQALVALNDPWLEFLVDLRKSSYRRSEEIHLRWSKIKLVMDTLVEIEEKARTLGHGIEATKGRLTRELR

Mean predicted aligned error: 12.32 Å

Organism: Punica granatum (NCBI:txid22663)

Foldseek 3Di:
DDPVVVVVPDDDPVRVLVVCVVVVPPCSVVVVVVVVVVVVVVVVVVVVVVVVVVVVVVVVVVVVVVVVVVVVVVVVVVVVVVVVD

Solvent-accessible surface area (backbone atoms only — not comparable to full-atom values): 4945 Å² total; per-residue (Å²): 134,66,82,73,64,75,67,78,75,64,71,51,71,68,56,48,52,52,52,40,59,74,64,67,45,91,55,44,69,58,56,52,50,51,51,52,54,52,50,54,53,49,53,54,49,50,56,51,51,53,52,52,48,53,51,51,56,50,50,54,53,52,51,52,53,51,51,55,50,52,53,52,50,53,54,48,54,57,47,53,60,58,76,76,105

Secondary structure (DSSP, 8-state):
--GGGGSTTSPPHHHHHHHHHHTT-TTHHHHHHHHHHHHHHHHHHHHHHHHHHHHHHHHHHHHHHHHHHHHHHHHHHHHHHHHT-

pLDDT: mean 81.68, std 14.87, range [36.94, 97.75]

Radius of gyration: 27.98 Å; Cα contacts (8 Å, |Δi|>4): 4; chains: 1; bounding box: 53×27×78 Å